Protein AF-A0A397SBA1-F1 (afdb_monomer_lite)

Sequence (129 aa):
MKQFLLFSLKRIRASRLVVKTDQAVEKIAIKSLLEYNFSTTSKTSLAASRIVLLDIVKAYFLYNIMLLCGIPKVTLEGTLEDWTNLQEKVIRLRQLDLEMDFWLDRLEPVIWKLIETYKGEVDGNFGQK

pLDDT: mean 71.0, std 14.29, range [35.06, 89.94]

Foldseek 3Di:
DVVVVVVVVVVVVVVVVVVVVVVVVVVVLVCVLQFDDFPPDDPVNRVVSVVVVVVCVVDPDDDDDDDPDFDQDDDDDGALVSLVVNLVSLVVVVVVVPPCCVVSVVVNVVSVQVSCVRVVNDDPPPRDD

Structure (mmCIF, N/CA/C/O backbone):
data_AF-A0A397SBA1-F1
#
_entry.id   AF-A0A397SBA1-F1
#
loop_
_atom_site.group_PDB
_atom_site.id
_atom_site.type_symbol
_atom_site.label_atom_id
_atom_site.label_alt_id
_atom_site.label_comp_id
_atom_site.label_asym_id
_atom_site.label_entity_id
_atom_site.label_seq_id
_atom_site.pdbx_PDB_ins_code
_atom_site.Cartn_x
_atom_site.Cartn_y
_atom_site.Cartn_z
_atom_site.occupancy
_a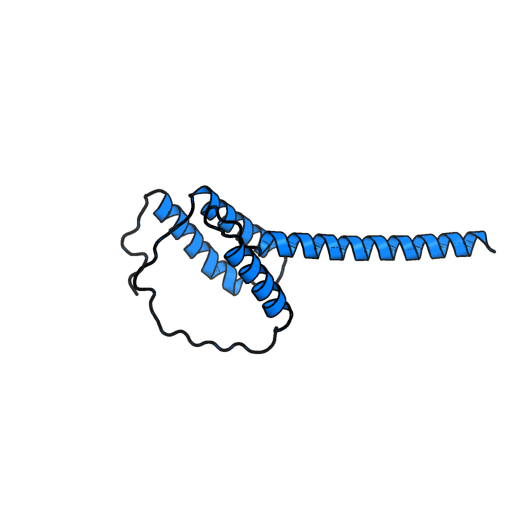tom_site.B_iso_or_equiv
_atom_site.auth_seq_id
_atom_site.auth_comp_id
_atom_site.auth_asym_id
_atom_site.auth_atom_id
_atom_site.pdbx_PDB_model_num
ATOM 1 N N . MET A 1 1 ? 52.253 15.512 -17.325 1.00 56.47 1 MET A N 1
ATOM 2 C CA . MET A 1 1 ? 51.796 14.131 -17.023 1.00 56.47 1 MET A CA 1
ATOM 3 C C . MET A 1 1 ? 50.969 14.004 -15.730 1.00 56.47 1 MET A C 1
ATOM 5 O O . MET A 1 1 ? 49.949 13.332 -15.760 1.00 56.47 1 MET A O 1
ATOM 9 N N . LYS A 1 2 ? 51.320 14.671 -14.612 1.00 50.97 2 LYS A N 1
ATOM 10 C CA . LYS A 1 2 ? 50.579 14.553 -13.329 1.00 50.97 2 LYS A CA 1
ATOM 11 C C . LYS A 1 2 ? 49.148 15.139 -13.331 1.00 50.97 2 LYS A C 1
ATOM 13 O O . LYS A 1 2 ? 48.259 14.556 -12.719 1.00 50.97 2 LYS A O 1
ATOM 18 N N . GLN A 1 3 ? 48.892 16.228 -14.065 1.00 52.03 3 GLN A N 1
ATOM 19 C CA . GLN A 1 3 ? 47.569 16.883 -14.113 1.00 52.03 3 GLN A CA 1
ATOM 20 C C . GLN A 1 3 ? 46.479 16.020 -14.781 1.00 52.03 3 GLN A C 1
ATOM 22 O O . GLN A 1 3 ? 45.316 16.062 -14.386 1.00 52.03 3 GLN A O 1
ATOM 27 N N . PHE A 1 4 ? 46.864 15.202 -15.765 1.00 51.44 4 PHE A N 1
ATOM 28 C CA . PHE A 1 4 ? 45.946 14.362 -16.543 1.00 51.44 4 PHE A CA 1
ATOM 29 C C . PHE A 1 4 ? 45.459 13.145 -15.735 1.00 51.44 4 PHE A C 1
ATOM 31 O O . PHE A 1 4 ? 44.276 12.811 -15.751 1.00 51.44 4 PHE A O 1
ATOM 38 N N . LEU A 1 5 ? 46.350 12.542 -14.937 1.00 54.59 5 LEU A N 1
ATOM 39 C CA . LEU A 1 5 ? 46.010 11.463 -14.001 1.00 54.59 5 LEU A CA 1
ATOM 40 C C . LEU A 1 5 ? 45.092 11.947 -12.869 1.00 54.59 5 LEU A C 1
ATOM 42 O O . LEU A 1 5 ? 44.151 11.247 -12.508 1.00 54.59 5 LEU A O 1
ATOM 46 N N . LEU A 1 6 ? 45.307 13.163 -12.353 1.00 52.88 6 LEU A N 1
ATOM 47 C CA . LEU A 1 6 ? 44.441 13.791 -11.347 1.00 52.88 6 LEU A CA 1
ATOM 48 C C . LEU A 1 6 ? 43.029 14.080 -11.877 1.00 52.88 6 LEU A C 1
ATOM 50 O O . LEU A 1 6 ? 42.057 13.870 -11.152 1.00 52.88 6 LEU A O 1
ATOM 54 N N . PHE A 1 7 ? 42.901 14.513 -13.136 1.00 48.16 7 PHE A N 1
ATOM 55 C CA . PHE A 1 7 ? 41.600 14.700 -13.787 1.00 48.16 7 PHE A CA 1
ATOM 56 C C . PHE A 1 7 ? 40.875 13.369 -14.014 1.00 48.16 7 PHE A C 1
ATOM 58 O O . PHE A 1 7 ? 39.691 13.259 -13.699 1.00 48.16 7 PHE A O 1
ATOM 65 N N . SER A 1 8 ? 41.588 12.342 -14.484 1.00 51.75 8 SER A N 1
ATOM 66 C CA . SER A 1 8 ? 41.023 11.004 -14.697 1.00 51.75 8 SER A CA 1
ATOM 67 C C . SER A 1 8 ? 40.572 10.352 -13.380 1.00 51.75 8 SER A C 1
ATOM 69 O O . SER A 1 8 ? 39.437 9.894 -13.265 1.00 51.75 8 SER A O 1
ATOM 71 N N . LEU A 1 9 ? 41.392 10.427 -12.323 1.00 53.44 9 LEU A N 1
ATOM 72 C CA . LEU A 1 9 ? 41.038 9.943 -10.982 1.00 53.44 9 LEU A CA 1
ATOM 73 C C . LEU A 1 9 ? 39.880 10.732 -10.352 1.00 53.44 9 LEU A C 1
ATOM 75 O O . LEU A 1 9 ? 39.011 10.120 -9.731 1.00 53.44 9 LEU A O 1
ATOM 79 N N . LYS A 1 10 ? 39.815 12.065 -10.522 1.00 53.06 10 LYS A N 1
ATOM 80 C CA . LYS A 1 10 ? 38.656 12.866 -10.081 1.00 53.06 10 LYS A CA 1
ATOM 81 C C . LYS A 1 10 ? 37.375 12.458 -10.812 1.00 53.06 10 LYS A C 1
ATOM 83 O O . LYS A 1 10 ? 36.339 12.349 -10.164 1.00 53.06 10 LYS A O 1
ATOM 88 N N . ARG A 1 11 ? 37.442 12.176 -12.119 1.00 50.69 11 ARG A N 1
ATOM 89 C CA . ARG A 1 11 ? 36.288 11.756 -12.933 1.00 50.69 11 ARG A CA 1
ATOM 90 C C . ARG A 1 11 ? 35.785 10.361 -12.546 1.00 50.69 11 ARG A C 1
ATOM 92 O O . ARG 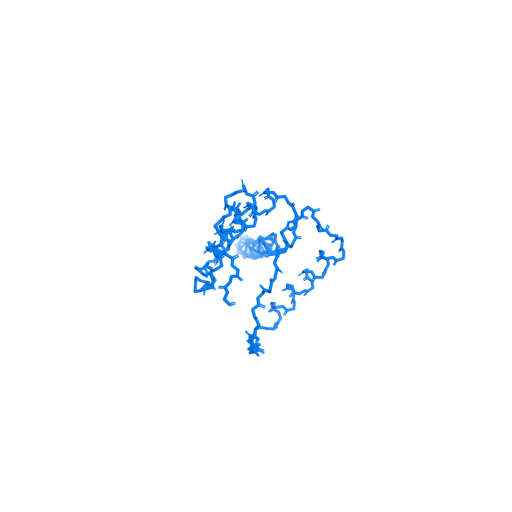A 1 11 ? 34.585 10.193 -12.373 1.00 50.69 11 ARG A O 1
ATOM 99 N N . ILE A 1 12 ? 36.692 9.409 -12.306 1.00 56.06 12 ILE A N 1
ATOM 100 C CA . ILE A 1 12 ? 36.369 8.051 -11.818 1.00 56.06 12 ILE A CA 1
ATOM 101 C C . ILE A 1 12 ? 35.785 8.088 -10.396 1.00 56.06 12 ILE A C 1
ATOM 103 O O . ILE A 1 12 ? 34.886 7.320 -10.053 1.00 56.06 12 ILE A O 1
ATOM 107 N N . ARG A 1 13 ? 36.289 8.980 -9.534 1.00 56.50 13 ARG A N 1
ATOM 108 C CA . ARG A 1 13 ? 35.786 9.134 -8.162 1.00 56.50 13 ARG A CA 1
ATOM 109 C C . ARG A 1 13 ? 34.414 9.808 -8.139 1.00 56.50 13 ARG A C 1
ATOM 111 O O . ARG A 1 13 ? 33.579 9.386 -7.349 1.00 56.50 13 ARG A O 1
ATOM 118 N N . ALA A 1 14 ? 34.175 10.783 -9.020 1.00 58.09 14 ALA A N 1
ATOM 119 C CA . ALA A 1 14 ? 32.876 11.428 -9.199 1.00 58.09 14 ALA A CA 1
ATOM 120 C C . ALA A 1 14 ? 31.826 10.454 -9.752 1.00 58.09 14 ALA A C 1
ATOM 122 O O . ALA A 1 14 ? 30.762 10.343 -9.158 1.00 58.09 14 ALA A O 1
ATOM 123 N N . SER A 1 15 ? 32.133 9.674 -10.795 1.00 64.75 15 SER A N 1
ATOM 124 C CA . SER A 1 15 ? 31.196 8.670 -11.323 1.00 64.75 15 SER A CA 1
ATOM 125 C C . SER A 1 15 ? 30.879 7.576 -10.300 1.00 64.75 15 SER A C 1
ATOM 127 O O . SER A 1 15 ? 29.727 7.185 -10.155 1.00 64.75 15 SER A O 1
ATOM 129 N N . ARG A 1 16 ? 31.865 7.138 -9.506 1.00 71.94 16 ARG A N 1
ATOM 130 C CA . ARG A 1 16 ? 31.628 6.203 -8.393 1.00 71.94 16 ARG A CA 1
ATOM 131 C C . ARG A 1 16 ? 30.789 6.822 -7.270 1.00 71.94 16 ARG A C 1
ATOM 133 O O . ARG A 1 16 ? 30.040 6.097 -6.623 1.00 71.94 16 ARG A O 1
ATOM 140 N N . LEU A 1 17 ? 30.937 8.120 -7.000 1.00 70.69 17 LEU A N 1
ATOM 141 C CA . LEU A 1 17 ? 30.116 8.823 -6.011 1.00 70.69 17 LEU A CA 1
ATOM 142 C C . LEU A 1 17 ? 28.673 8.965 -6.491 1.00 70.69 17 LEU A C 1
ATOM 144 O O . LEU A 1 17 ? 27.778 8.681 -5.707 1.00 70.69 17 LEU A O 1
ATOM 148 N N . VAL A 1 18 ? 28.465 9.346 -7.754 1.00 74.25 18 VAL A N 1
ATOM 149 C CA . VAL A 1 18 ? 27.135 9.448 -8.373 1.00 74.25 18 VAL A CA 1
ATOM 150 C C . VAL A 1 18 ? 26.427 8.099 -8.291 1.00 74.25 18 VAL A C 1
ATOM 152 O O . VAL A 1 18 ? 25.417 8.006 -7.612 1.00 74.25 18 VAL A O 1
ATOM 155 N N . VAL A 1 19 ? 27.054 7.019 -8.770 1.00 76.69 19 VAL A N 1
ATOM 156 C CA . VAL A 1 19 ? 26.473 5.664 -8.695 1.00 76.69 19 VAL A CA 1
ATOM 157 C C . VAL A 1 19 ? 26.157 5.232 -7.257 1.00 76.69 19 VAL A C 1
ATOM 159 O O . VAL A 1 19 ? 25.089 4.691 -6.994 1.00 76.69 19 VAL A O 1
ATOM 162 N N . LYS A 1 20 ? 27.057 5.474 -6.293 1.00 73.75 20 LYS A N 1
ATOM 163 C CA . LYS A 1 20 ? 26.791 5.141 -4.880 1.00 73.75 20 LYS A CA 1
ATOM 164 C C . LYS A 1 20 ? 25.660 5.969 -4.279 1.00 73.75 20 LYS A C 1
ATOM 166 O O . LYS A 1 20 ? 24.982 5.490 -3.375 1.00 73.75 20 LYS A O 1
ATOM 171 N N . THR A 1 21 ? 25.509 7.209 -4.730 1.00 74.25 21 THR A N 1
ATOM 172 C CA . THR A 1 21 ? 24.454 8.108 -4.268 1.00 74.25 21 THR A CA 1
ATOM 173 C C . THR A 1 21 ? 23.126 7.668 -4.859 1.00 74.25 21 THR A C 1
ATOM 175 O O . THR A 1 21 ? 22.185 7.510 -4.097 1.00 74.25 21 THR A O 1
ATOM 178 N N . ASP A 1 22 ? 23.078 7.347 -6.150 1.00 77.38 22 ASP A N 1
ATOM 179 C CA . ASP A 1 22 ? 21.884 6.838 -6.829 1.00 77.38 22 ASP A CA 1
ATOM 180 C C . ASP A 1 22 ? 21.399 5.536 -6.177 1.00 77.38 22 ASP A C 1
ATOM 182 O O . ASP A 1 22 ? 20.248 5.448 -5.762 1.00 77.38 22 ASP A O 1
ATOM 186 N N . GLN A 1 23 ? 22.305 4.582 -5.930 1.00 72.25 23 GLN A N 1
ATOM 187 C CA . GLN A 1 23 ? 21.988 3.341 -5.207 1.00 72.25 23 GLN A CA 1
ATOM 188 C C . GLN A 1 23 ? 21.503 3.592 -3.770 1.00 72.25 23 GLN A C 1
ATOM 190 O O . GLN A 1 23 ? 20.631 2.885 -3.262 1.00 72.25 23 GLN A O 1
ATOM 195 N N . ALA A 1 24 ? 22.078 4.575 -3.070 1.00 67.69 24 ALA A N 1
ATOM 196 C CA . ALA A 1 24 ? 21.643 4.928 -1.722 1.00 67.69 24 ALA A CA 1
ATOM 197 C C . ALA A 1 24 ? 20.267 5.611 -1.731 1.00 67.69 24 ALA A C 1
ATOM 199 O O . ALA A 1 24 ? 19.439 5.305 -0.875 1.00 67.69 24 ALA A O 1
ATOM 200 N N . VAL A 1 25 ? 20.014 6.494 -2.698 1.00 72.56 25 VAL A N 1
ATOM 201 C CA . VAL A 1 25 ? 18.736 7.186 -2.903 1.00 72.56 25 VAL A CA 1
ATOM 202 C C . VAL A 1 25 ? 17.643 6.183 -3.255 1.00 72.56 25 VAL A C 1
ATOM 204 O O . VAL A 1 25 ? 16.588 6.204 -2.627 1.00 72.56 25 VAL A O 1
ATOM 207 N N . GLU A 1 26 ? 17.915 5.247 -4.161 1.00 74.38 26 GLU A N 1
ATOM 208 C CA . GLU A 1 26 ? 17.004 4.162 -4.528 1.00 74.38 26 GLU A CA 1
ATOM 209 C C . GLU A 1 26 ? 16.671 3.280 -3.317 1.00 74.38 26 GLU A C 1
ATOM 211 O O . GLU A 1 26 ? 15.504 3.045 -3.006 1.00 74.38 26 GLU A O 1
ATOM 216 N N . LYS A 1 27 ? 17.681 2.880 -2.533 1.00 70.06 27 LYS A N 1
ATOM 217 C CA . LYS A 1 27 ? 17.470 2.102 -1.303 1.00 70.06 27 LYS A CA 1
ATOM 218 C C . LYS A 1 27 ? 16.633 2.855 -0.264 1.00 70.06 27 LYS A C 1
ATOM 220 O O . LYS A 1 27 ? 15.824 2.243 0.434 1.00 70.06 27 LYS A O 1
ATOM 225 N N . ILE A 1 28 ? 16.830 4.167 -0.134 1.00 70.38 28 ILE A N 1
ATOM 226 C CA . ILE A 1 28 ? 16.036 5.021 0.759 1.00 70.38 28 ILE A CA 1
ATOM 227 C C . ILE A 1 28 ? 14.592 5.129 0.254 1.00 70.38 28 ILE A C 1
ATOM 229 O O . ILE A 1 28 ? 13.673 5.033 1.068 1.00 70.38 28 ILE A O 1
ATOM 233 N N . ALA A 1 29 ? 14.395 5.273 -1.058 1.00 74.19 29 ALA A N 1
ATOM 234 C CA . ALA A 1 29 ? 13.080 5.343 -1.687 1.00 74.19 29 ALA A CA 1
ATOM 235 C C . ALA A 1 29 ? 12.300 4.029 -1.523 1.00 74.19 29 ALA A C 1
ATOM 237 O O . ALA A 1 29 ? 11.161 4.041 -1.069 1.00 74.19 29 ALA A O 1
ATOM 238 N N . ILE A 1 30 ? 12.929 2.882 -1.782 1.00 75.19 30 ILE A N 1
ATOM 239 C CA . ILE A 1 30 ? 12.299 1.566 -1.602 1.00 75.19 30 ILE A CA 1
ATOM 240 C C . ILE A 1 30 ? 11.948 1.329 -0.128 1.00 75.19 30 ILE A C 1
ATOM 242 O O . ILE A 1 30 ? 10.849 0.875 0.189 1.00 75.19 30 ILE A O 1
ATOM 246 N N . LYS A 1 31 ? 12.847 1.687 0.801 1.00 79.81 31 LYS A N 1
ATOM 247 C CA . LYS A 1 31 ? 12.578 1.575 2.241 1.00 79.81 31 LYS A CA 1
ATOM 248 C C . LYS A 1 31 ? 11.362 2.404 2.653 1.00 79.81 31 LYS A C 1
ATOM 250 O O . LYS A 1 31 ? 10.518 1.894 3.378 1.00 79.81 31 LYS A O 1
ATOM 255 N N . SER A 1 32 ? 11.274 3.671 2.247 1.00 79.19 32 SER A N 1
ATOM 256 C CA . SER A 1 32 ? 10.161 4.540 2.655 1.00 79.19 32 SER A CA 1
ATOM 257 C C . SER A 1 32 ? 8.823 4.121 2.038 1.00 79.19 32 SER A C 1
ATOM 259 O O . SER A 1 32 ? 7.783 4.275 2.683 1.00 79.19 32 SER A O 1
ATOM 261 N N . LEU A 1 33 ? 8.845 3.546 0.833 1.00 80.00 33 LEU A N 1
ATOM 262 C CA . LEU A 1 33 ? 7.661 2.985 0.184 1.00 80.00 33 LEU A CA 1
ATOM 263 C C . LEU A 1 33 ? 7.137 1.744 0.915 1.00 80.00 33 LEU A C 1
ATOM 265 O O . LEU A 1 33 ? 5.939 1.654 1.176 1.00 80.00 33 LEU A O 1
ATOM 269 N N . LEU A 1 34 ? 8.027 0.820 1.282 1.00 77.50 34 LEU A N 1
ATOM 270 C CA . LEU A 1 34 ? 7.648 -0.492 1.820 1.00 77.50 34 LEU A CA 1
ATOM 271 C C . LEU A 1 34 ? 7.504 -0.531 3.350 1.00 77.50 34 LEU A C 1
ATOM 273 O O . LEU A 1 34 ? 6.911 -1.459 3.893 1.00 77.50 34 LEU A O 1
ATOM 277 N N . GLU A 1 35 ? 8.038 0.457 4.066 1.00 80.44 35 GLU A N 1
ATOM 278 C CA . GLU A 1 35 ? 7.923 0.532 5.523 1.00 80.44 35 GLU A CA 1
ATOM 279 C C . GLU A 1 35 ? 6.494 0.878 5.968 1.00 80.44 35 GLU A C 1
ATOM 281 O O . GLU A 1 35 ? 5.845 1.771 5.416 1.00 80.44 35 GLU A O 1
ATOM 286 N N . TYR A 1 36 ? 6.013 0.186 7.001 1.00 74.50 36 TYR A N 1
ATOM 287 C CA . TYR A 1 36 ? 4.692 0.407 7.585 1.00 74.50 36 TYR A CA 1
ATOM 288 C C . TYR A 1 36 ? 4.675 1.695 8.423 1.00 74.50 36 TYR A C 1
ATOM 290 O O . TYR A 1 36 ? 5.526 1.873 9.291 1.00 74.50 36 TYR A O 1
ATOM 298 N N . ASN A 1 37 ? 3.734 2.607 8.165 1.00 77.19 37 ASN A N 1
ATOM 299 C CA . ASN A 1 37 ? 3.691 3.933 8.800 1.00 77.19 37 ASN A CA 1
ATOM 300 C C . ASN A 1 37 ? 2.266 4.455 9.067 1.00 77.19 37 ASN A C 1
ATOM 302 O O . ASN A 1 37 ? 2.037 5.659 9.022 1.00 77.19 37 ASN A O 1
ATOM 306 N N . PHE A 1 38 ? 1.326 3.556 9.345 1.00 76.62 38 PHE A N 1
ATOM 307 C CA . PHE A 1 38 ? -0.050 3.903 9.711 1.00 76.62 38 PHE A CA 1
ATOM 308 C C . PHE A 1 38 ? -0.110 4.593 11.079 1.00 76.62 38 PHE A C 1
ATOM 310 O O . PHE A 1 38 ? 0.741 4.337 11.936 1.00 76.62 38 PHE A O 1
ATOM 317 N N . SER A 1 39 ? -1.157 5.375 11.335 1.00 75.00 39 SER A N 1
ATOM 318 C CA . SER A 1 39 ? -1.433 5.988 12.647 1.00 75.00 39 SER A CA 1
ATOM 319 C C . SER A 1 39 ? -1.466 4.996 13.824 1.00 75.00 39 SER A C 1
ATOM 321 O O . SER A 1 39 ? -1.123 5.359 14.948 1.00 75.00 39 SER A O 1
ATOM 323 N N . THR A 1 40 ? -1.799 3.726 13.578 1.00 80.25 40 THR A N 1
ATOM 324 C CA . THR A 1 40 ? -1.799 2.644 14.582 1.00 80.25 40 THR A CA 1
ATOM 325 C C . THR A 1 40 ? -0.441 1.946 14.746 1.00 80.25 40 THR A C 1
ATOM 327 O O . THR A 1 40 ? -0.302 1.024 15.552 1.00 80.25 40 THR A O 1
ATOM 330 N N . THR A 1 41 ? 0.591 2.370 14.009 1.00 82.38 41 THR A N 1
ATOM 331 C CA . THR A 1 41 ? 1.924 1.749 14.033 1.00 82.38 41 THR A CA 1
ATOM 332 C C . THR A 1 41 ? 2.614 1.958 15.377 1.00 82.38 41 THR A C 1
ATOM 334 O O . THR A 1 41 ? 3.009 3.064 15.743 1.00 82.38 41 THR A O 1
ATOM 337 N N . SER A 1 42 ? 2.870 0.865 16.089 1.00 82.06 42 SER A N 1
ATOM 338 C CA . SER A 1 42 ? 3.736 0.853 17.267 1.00 82.06 42 SER A CA 1
ATOM 339 C C . SER A 1 42 ? 5.209 0.659 16.885 1.00 82.06 42 SER A C 1
ATOM 341 O O . SER A 1 42 ? 5.537 0.107 15.831 1.00 82.06 42 SER A O 1
ATOM 343 N N . LYS A 1 43 ? 6.135 1.028 17.781 1.00 82.06 43 LYS A N 1
ATOM 344 C CA . LYS A 1 43 ? 7.587 0.838 17.568 1.00 82.06 43 LYS A CA 1
ATOM 345 C C . LYS A 1 43 ? 7.968 -0.621 17.277 1.00 82.06 43 LYS A C 1
ATOM 347 O O . LYS A 1 43 ? 8.909 -0.865 16.526 1.00 82.06 43 LYS A O 1
ATOM 352 N N . THR A 1 44 ? 7.246 -1.580 17.857 1.00 77.50 44 THR A N 1
ATOM 353 C CA . THR A 1 44 ? 7.474 -3.015 17.642 1.00 77.50 44 THR A CA 1
ATOM 354 C C . THR A 1 44 ? 6.994 -3.456 16.262 1.00 77.50 44 THR A C 1
ATOM 356 O O . THR A 1 44 ? 7.754 -4.107 15.550 1.00 77.50 44 THR A O 1
ATOM 359 N N . SER A 1 45 ? 5.796 -3.038 15.838 1.00 77.81 45 SER A N 1
ATOM 360 C CA . SER A 1 45 ? 5.287 -3.316 14.484 1.00 77.81 45 SER A CA 1
ATOM 361 C C . SER A 1 45 ? 6.164 -2.690 13.389 1.00 77.81 45 SER A C 1
ATOM 363 O O . SER A 1 45 ? 6.448 -3.322 12.371 1.00 77.81 45 SER A O 1
ATOM 365 N N . LEU A 1 46 ? 6.718 -1.501 13.648 1.00 81.62 46 LEU A N 1
ATOM 366 C CA . LEU A 1 46 ? 7.687 -0.854 12.768 1.00 81.62 46 LEU A CA 1
ATOM 367 C C . LEU A 1 46 ? 8.988 -1.661 12.646 1.00 81.62 46 LEU A C 1
ATOM 369 O O . LEU A 1 46 ? 9.488 -1.876 11.545 1.00 81.62 46 LEU A O 1
ATOM 373 N N . ALA A 1 47 ? 9.542 -2.123 13.769 1.00 78.06 47 ALA A N 1
ATOM 374 C CA . ALA A 1 47 ? 10.755 -2.937 13.767 1.00 78.06 47 ALA A CA 1
ATOM 375 C C . ALA A 1 47 ? 10.538 -4.282 13.055 1.00 78.06 47 ALA A C 1
ATOM 377 O O . ALA A 1 47 ? 11.370 -4.676 12.239 1.00 78.06 47 ALA A O 1
ATOM 378 N N . ALA A 1 48 ? 9.406 -4.944 13.307 1.00 74.44 48 ALA A N 1
ATOM 379 C CA . ALA A 1 48 ? 9.041 -6.194 12.649 1.00 74.44 48 ALA A CA 1
ATOM 380 C C . ALA A 1 48 ? 8.923 -6.025 11.125 1.00 74.44 48 ALA A C 1
ATOM 382 O O . ALA A 1 48 ? 9.533 -6.797 10.389 1.00 74.44 48 ALA A O 1
ATOM 383 N N . SER A 1 49 ? 8.237 -4.978 10.644 1.00 77.81 49 SER A N 1
ATOM 384 C CA . SER A 1 49 ? 8.119 -4.713 9.198 1.00 77.81 49 SER A CA 1
ATOM 385 C C . SER A 1 49 ? 9.479 -4.507 8.524 1.00 77.81 49 SER A C 1
ATOM 387 O O . SER A 1 49 ? 9.731 -5.058 7.456 1.00 77.81 49 SER A O 1
ATOM 389 N N . ARG A 1 50 ? 10.406 -3.789 9.174 1.00 78.06 50 ARG A N 1
ATOM 390 C CA . ARG A 1 50 ? 11.775 -3.594 8.671 1.00 78.06 50 ARG A CA 1
ATOM 391 C C . ARG A 1 50 ? 12.573 -4.896 8.620 1.00 78.06 50 ARG A C 1
ATOM 393 O O . ARG A 1 50 ? 13.331 -5.090 7.676 1.00 78.06 50 ARG A O 1
ATOM 400 N N . ILE A 1 51 ? 12.426 -5.770 9.618 1.00 75.69 51 ILE A N 1
ATOM 401 C CA . ILE A 1 51 ? 13.090 -7.083 9.638 1.00 75.69 51 ILE A CA 1
ATOM 402 C C . ILE A 1 51 ? 12.564 -7.953 8.496 1.00 75.69 51 ILE A C 1
ATOM 404 O O . ILE A 1 51 ? 13.364 -8.482 7.735 1.00 75.69 51 ILE A O 1
ATOM 408 N N . VAL A 1 52 ? 11.241 -8.033 8.332 1.00 74.69 52 VAL A N 1
ATOM 409 C CA . VAL A 1 52 ? 10.604 -8.780 7.237 1.00 74.69 52 VAL A CA 1
ATOM 410 C C . VAL A 1 52 ? 11.032 -8.231 5.877 1.00 74.69 52 VAL A C 1
ATOM 412 O O . VAL A 1 52 ? 11.382 -9.003 4.994 1.00 74.69 52 VAL A O 1
ATOM 415 N N . LEU A 1 53 ? 11.102 -6.908 5.711 1.00 72.88 53 LEU A N 1
ATOM 416 C CA . LEU A 1 53 ? 11.586 -6.295 4.473 1.00 72.88 53 LEU A CA 1
ATOM 417 C C . LEU A 1 53 ? 13.037 -6.696 4.156 1.00 72.88 53 LEU A C 1
ATOM 419 O O . LEU A 1 53 ? 13.367 -6.991 3.010 1.00 72.88 53 LEU A O 1
ATOM 423 N N . LEU A 1 54 ? 13.909 -6.732 5.168 1.00 69.38 54 LEU A N 1
ATOM 424 C CA . LEU A 1 54 ? 15.295 -7.183 5.011 1.00 69.38 54 LEU A CA 1
ATOM 425 C C . LEU A 1 54 ? 15.397 -8.690 4.721 1.00 69.38 54 LEU A C 1
ATOM 427 O O . LEU A 1 54 ? 16.342 -9.108 4.052 1.00 69.38 54 LEU A O 1
ATOM 431 N N . ASP A 1 55 ? 14.449 -9.483 5.219 1.00 64.56 55 ASP A N 1
ATOM 432 C CA . ASP A 1 55 ? 14.375 -10.931 5.015 1.00 64.56 55 ASP A CA 1
ATOM 433 C C . ASP A 1 55 ? 13.853 -11.294 3.615 1.00 64.56 55 ASP A C 1
ATOM 435 O O . ASP A 1 55 ? 14.476 -12.086 2.913 1.00 64.56 55 ASP A O 1
ATOM 439 N N . ILE A 1 56 ? 12.802 -10.618 3.135 1.00 65.75 56 ILE A N 1
ATOM 440 C CA . ILE A 1 56 ? 12.253 -10.788 1.777 1.00 65.75 56 ILE A CA 1
ATOM 441 C C . ILE A 1 56 ? 13.318 -10.490 0.715 1.00 65.75 56 ILE A C 1
ATOM 443 O O . ILE A 1 56 ? 13.487 -11.255 -0.230 1.00 65.75 56 ILE A O 1
ATOM 447 N N . VAL A 1 57 ? 14.101 -9.420 0.892 1.00 63.66 57 VAL A N 1
ATOM 448 C CA . VAL A 1 57 ? 15.191 -9.076 -0.039 1.00 63.66 57 VAL A CA 1
ATOM 449 C C . VAL A 1 57 ? 16.342 -10.094 0.020 1.00 63.66 57 VAL A C 1
ATOM 451 O O . VAL A 1 57 ? 17.064 -10.261 -0.962 1.00 63.66 57 VAL A O 1
ATOM 454 N N . LYS A 1 58 ? 16.519 -10.800 1.145 1.00 57.84 58 LYS A N 1
ATOM 455 C CA . LYS A 1 58 ? 17.493 -11.896 1.275 1.00 57.84 58 LYS A CA 1
ATOM 456 C C . LYS A 1 58 ? 17.014 -13.205 0.645 1.00 57.84 58 LYS A C 1
ATOM 458 O O . LYS A 1 58 ? 17.853 -13.988 0.204 1.00 57.84 58 LYS A O 1
ATOM 463 N N . ALA A 1 59 ? 15.708 -13.452 0.625 1.00 52.34 59 ALA A N 1
ATOM 464 C CA . ALA A 1 59 ? 15.113 -14.751 0.335 1.00 52.34 59 ALA A CA 1
ATOM 465 C C . ALA A 1 59 ? 14.217 -14.727 -0.917 1.00 52.34 59 ALA A C 1
ATOM 467 O O . ALA A 1 59 ? 13.068 -15.151 -0.884 1.00 52.34 59 ALA A O 1
ATOM 468 N N . TYR A 1 60 ? 14.749 -14.302 -2.064 1.00 47.62 60 TYR A N 1
ATOM 469 C CA . TYR A 1 60 ? 14.094 -14.498 -3.368 1.00 47.62 60 TYR A CA 1
ATOM 470 C C . TYR A 1 60 ? 14.212 -15.943 -3.903 1.00 47.62 60 TYR A C 1
ATOM 472 O O . TYR A 1 60 ? 14.377 -16.144 -5.100 1.00 47.62 60 TYR A O 1
ATOM 480 N N . PHE A 1 61 ? 14.120 -16.976 -3.057 1.00 41.25 61 PHE A N 1
ATOM 481 C CA . PHE A 1 61 ? 13.954 -18.350 -3.544 1.00 41.25 61 PHE A CA 1
ATOM 482 C C . PHE A 1 61 ? 12.950 -19.137 -2.694 1.00 41.25 61 PHE A C 1
ATOM 484 O O . PHE A 1 61 ? 13.234 -19.547 -1.574 1.00 41.25 61 PHE A O 1
ATOM 491 N N . LEU A 1 62 ? 11.800 -19.386 -3.331 1.00 47.47 62 LEU A N 1
ATOM 492 C CA . LEU A 1 62 ? 10.785 -20.398 -3.030 1.00 47.47 62 LEU A CA 1
ATOM 493 C C . LEU A 1 62 ? 9.979 -20.201 -1.741 1.00 47.47 62 LEU A C 1
ATOM 495 O O . LEU A 1 62 ? 10.224 -20.839 -0.721 1.00 47.47 62 LEU A O 1
ATOM 499 N N . TYR A 1 63 ? 8.893 -19.438 -1.861 1.00 46.53 63 TYR A N 1
ATOM 500 C CA . TYR A 1 63 ? 7.751 -19.554 -0.959 1.00 46.53 63 TYR A CA 1
ATOM 501 C C . TYR A 1 63 ? 6.502 -19.944 -1.761 1.00 46.53 63 TYR A C 1
ATOM 503 O O . TYR A 1 63 ? 5.834 -19.109 -2.361 1.00 46.53 63 TYR A O 1
ATOM 511 N N . ASN A 1 64 ? 6.206 -21.246 -1.793 1.00 44.12 64 ASN A N 1
ATOM 512 C CA . ASN A 1 64 ? 4.915 -21.773 -2.236 1.00 44.12 64 ASN A CA 1
ATOM 513 C C . ASN A 1 64 ? 3.986 -21.816 -1.019 1.00 44.12 64 ASN A C 1
ATOM 515 O O . ASN A 1 64 ? 4.101 -22.727 -0.201 1.00 44.12 64 ASN A O 1
ATOM 519 N N . ILE A 1 65 ? 3.072 -20.851 -0.892 1.00 48.97 65 ILE A N 1
ATOM 520 C CA . ILE A 1 65 ? 1.988 -20.926 0.097 1.00 48.97 65 ILE A CA 1
ATOM 521 C C . ILE A 1 65 ? 0.668 -21.117 -0.641 1.00 48.97 65 ILE A C 1
ATOM 523 O O . ILE A 1 65 ? 0.258 -20.279 -1.439 1.00 48.97 65 ILE A O 1
ATOM 527 N N . MET A 1 66 ? -0.005 -22.226 -0.346 1.00 49.72 66 MET A N 1
ATOM 528 C CA . MET A 1 66 ? -1.392 -22.467 -0.720 1.00 49.72 66 MET A CA 1
ATOM 529 C C . MET A 1 66 ? -2.270 -22.032 0.458 1.00 49.72 66 MET A C 1
ATOM 531 O O . MET A 1 66 ? -2.303 -22.713 1.480 1.00 49.72 66 MET A O 1
ATOM 535 N N . LEU A 1 67 ? -2.951 -20.889 0.344 1.00 46.06 67 LEU A N 1
ATOM 536 C CA . LEU A 1 67 ? -3.928 -20.441 1.342 1.00 46.06 67 LEU A CA 1
ATOM 537 C C . LEU A 1 67 ? -5.344 -20.657 0.799 1.00 46.06 67 LEU A C 1
ATOM 539 O O . LEU A 1 67 ? -5.856 -19.861 0.018 1.00 46.06 67 LEU A O 1
ATOM 543 N N . LEU A 1 68 ? -5.963 -21.761 1.218 1.00 45.44 68 LEU A N 1
ATOM 544 C CA . LEU A 1 68 ? -7.406 -21.991 1.144 1.00 45.44 68 LEU A CA 1
ATOM 545 C C . LEU A 1 68 ? -8.029 -21.524 2.467 1.00 45.44 68 LEU A C 1
ATOM 547 O O . LEU A 1 68 ? -8.297 -22.335 3.350 1.00 45.44 68 LEU A O 1
ATOM 551 N N . CYS A 1 69 ? -8.236 -20.221 2.638 1.00 57.75 69 CYS A N 1
ATOM 552 C CA . CYS A 1 69 ? -9.150 -19.725 3.665 1.00 57.75 69 CYS A CA 1
ATOM 553 C C . CYS A 1 69 ? -9.761 -18.381 3.254 1.00 57.75 69 CYS A C 1
ATOM 555 O O . 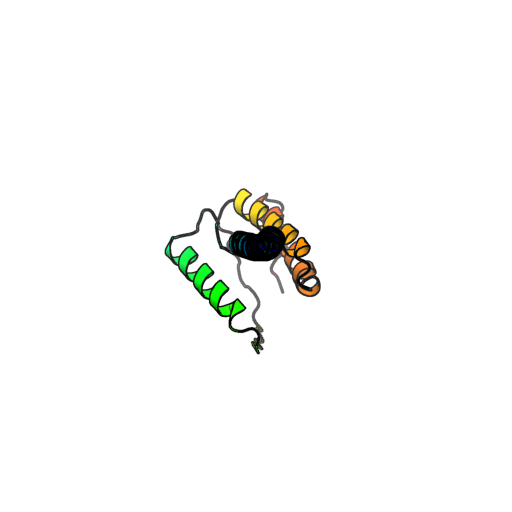CYS A 1 69 ? -9.057 -17.451 2.864 1.00 57.75 69 CYS A O 1
ATOM 557 N N . GLY A 1 70 ? -11.093 -18.304 3.322 1.00 53.88 70 GLY A N 1
ATOM 558 C CA . GLY A 1 70 ? -11.827 -17.047 3.213 1.00 53.88 70 GLY A CA 1
ATOM 559 C C . GLY A 1 70 ? -11.534 -16.163 4.422 1.00 53.88 70 GLY A C 1
ATOM 560 O O . GLY A 1 70 ? -11.210 -16.664 5.499 1.00 53.88 70 GLY A O 1
ATOM 561 N N . ILE A 1 71 ? -11.627 -14.847 4.245 1.00 59.62 71 ILE A N 1
ATOM 562 C CA . ILE A 1 71 ? -11.428 -13.870 5.317 1.00 59.62 71 ILE A CA 1
ATOM 563 C C . ILE A 1 71 ? -12.808 -13.593 5.933 1.00 59.62 71 ILE A C 1
ATOM 565 O O . ILE A 1 71 ? -13.575 -12.828 5.354 1.00 59.62 71 ILE A O 1
ATOM 569 N N . PRO A 1 72 ? -13.170 -14.207 7.077 1.00 53.75 72 PRO A N 1
ATOM 570 C CA . PRO A 1 72 ? -14.551 -14.188 7.565 1.00 53.75 72 PRO A CA 1
ATOM 571 C C . PRO A 1 72 ? -15.004 -12.802 8.044 1.00 53.75 72 PRO A C 1
ATOM 573 O O . PRO A 1 72 ? -16.200 -12.528 8.091 1.00 53.75 72 PRO A O 1
ATOM 576 N N . LYS A 1 73 ? -14.063 -11.933 8.436 1.00 62.38 73 LYS A N 1
ATOM 577 C CA . LYS A 1 73 ? -14.327 -10.559 8.872 1.00 62.38 73 LYS A CA 1
ATOM 578 C C . LYS A 1 73 ? -13.045 -9.732 8.807 1.00 62.38 73 LYS A C 1
ATOM 580 O O . LYS A 1 73 ? -12.019 -10.160 9.331 1.00 62.38 73 LYS A O 1
ATOM 585 N N . VAL A 1 74 ? -13.120 -8.543 8.214 1.00 69.38 74 VAL A N 1
ATOM 586 C CA . VAL A 1 74 ? -12.033 -7.554 8.203 1.00 69.38 74 VAL A CA 1
ATOM 587 C C . VAL A 1 74 ? -12.467 -6.354 9.035 1.00 69.38 74 VAL A C 1
ATOM 589 O O . VAL A 1 74 ? -13.523 -5.779 8.783 1.00 69.38 74 VAL A O 1
ATOM 592 N N . THR A 1 75 ? -11.661 -5.983 10.027 1.00 74.75 75 THR A N 1
ATOM 593 C CA . THR A 1 75 ? -11.798 -4.710 10.745 1.00 74.75 75 THR A CA 1
ATOM 594 C C . THR A 1 75 ? -10.782 -3.740 10.156 1.00 74.75 75 THR A C 1
ATOM 596 O O . THR A 1 75 ? -9.591 -4.044 10.142 1.00 74.75 75 THR A O 1
ATOM 599 N N . LEU A 1 76 ? -11.242 -2.595 9.650 1.00 77.00 76 LEU A N 1
ATOM 600 C CA . LEU A 1 76 ? -10.360 -1.553 9.126 1.00 77.00 76 LEU A CA 1
ATOM 601 C C . LEU A 1 76 ? -9.965 -0.612 10.257 1.00 77.00 76 LEU A C 1
ATOM 603 O O . LEU A 1 76 ? -10.787 0.145 10.765 1.00 77.00 76 LEU A O 1
ATOM 607 N N . GLU A 1 77 ? -8.704 -0.694 10.662 1.00 79.88 77 GLU A N 1
ATOM 608 C CA . GLU A 1 77 ? -8.091 0.212 11.631 1.00 79.88 77 GLU A CA 1
ATOM 609 C C . GLU A 1 77 ? -7.363 1.365 10.915 1.00 79.88 77 GLU A C 1
ATOM 611 O O . GLU A 1 77 ? -7.168 1.336 9.699 1.00 79.88 77 GLU A O 1
ATOM 616 N N . GLY A 1 78 ? -6.942 2.385 11.665 1.00 82.44 78 GLY A N 1
ATOM 617 C CA . GLY A 1 78 ? -6.265 3.565 11.116 1.00 82.44 78 GLY A CA 1
ATOM 618 C C . GLY A 1 78 ? -7.223 4.706 10.782 1.00 82.44 78 GLY A C 1
ATOM 619 O O . GLY A 1 78 ? -8.291 4.817 11.371 1.00 82.44 78 GLY A O 1
ATOM 620 N N . THR A 1 79 ? -6.809 5.588 9.879 1.00 85.44 79 THR A N 1
ATOM 621 C CA . THR A 1 79 ? -7.557 6.762 9.409 1.00 85.44 79 THR A CA 1
ATOM 622 C C . THR A 1 79 ? -7.732 6.709 7.893 1.00 85.44 79 THR A C 1
ATOM 624 O O . THR A 1 79 ? -6.974 6.034 7.201 1.00 85.44 79 THR A O 1
ATOM 627 N N . LEU A 1 80 ? -8.688 7.462 7.338 1.00 85.19 80 LEU A N 1
ATOM 628 C CA . LEU A 1 80 ? -8.861 7.565 5.880 1.00 85.19 80 LEU A CA 1
ATOM 629 C C . LEU A 1 80 ? -7.578 8.040 5.172 1.00 85.19 80 LEU A C 1
ATOM 631 O O . LEU A 1 80 ? -7.276 7.607 4.059 1.00 85.19 80 LEU A O 1
ATOM 635 N N . GLU A 1 81 ? -6.816 8.912 5.832 1.00 86.62 81 GLU A N 1
ATOM 636 C CA . GLU A 1 81 ? -5.524 9.389 5.346 1.00 86.62 81 GLU A CA 1
ATOM 637 C C . GLU A 1 81 ? -4.510 8.243 5.238 1.00 86.62 81 GLU A C 1
ATOM 639 O O . GLU A 1 81 ? -3.824 8.139 4.227 1.00 86.62 81 GLU A O 1
ATOM 644 N N . ASP A 1 82 ? -4.469 7.324 6.209 1.00 85.56 82 ASP A N 1
ATOM 645 C CA . ASP A 1 82 ? -3.592 6.147 6.153 1.00 85.56 82 ASP A CA 1
ATOM 646 C C . ASP A 1 82 ? -3.891 5.266 4.929 1.00 85.56 82 ASP A C 1
ATOM 648 O O . ASP A 1 82 ? -2.977 4.830 4.225 1.00 85.56 82 ASP A O 1
ATOM 652 N N . TRP A 1 83 ? -5.174 5.041 4.633 1.00 88.19 83 TRP A N 1
ATOM 653 C CA . TRP A 1 83 ? -5.603 4.240 3.484 1.00 88.19 83 TRP A CA 1
ATOM 654 C C . TRP A 1 83 ? -5.341 4.944 2.147 1.00 88.19 83 TRP A C 1
ATOM 656 O O . TRP A 1 83 ? -4.939 4.300 1.178 1.00 88.19 83 TRP A O 1
ATOM 666 N N . THR A 1 84 ? -5.482 6.270 2.104 1.00 89.06 84 THR A N 1
ATOM 667 C CA . THR A 1 84 ? -5.131 7.077 0.922 1.00 89.06 84 THR A CA 1
ATOM 668 C C . THR A 1 84 ? -3.614 7.076 0.692 1.00 89.06 84 THR A C 1
ATOM 670 O O . THR A 1 84 ? -3.147 6.859 -0.425 1.00 89.06 84 THR A O 1
ATOM 673 N N . ASN A 1 85 ? -2.824 7.198 1.760 1.00 89.25 85 ASN A N 1
ATOM 674 C CA . ASN A 1 85 ? -1.366 7.086 1.713 1.00 89.25 85 ASN A CA 1
ATOM 675 C C . ASN A 1 85 ? -0.909 5.694 1.246 1.00 89.25 85 ASN A C 1
ATOM 677 O O . ASN A 1 85 ? 0.077 5.576 0.514 1.00 89.25 85 ASN A O 1
ATOM 681 N N . LEU A 1 86 ? -1.619 4.628 1.635 1.00 88.69 86 LEU A N 1
ATOM 682 C CA . LEU A 1 86 ? -1.362 3.279 1.129 1.00 88.69 86 LEU A CA 1
ATOM 683 C C . LEU A 1 86 ? -1.589 3.195 -0.387 1.00 88.69 86 LEU A C 1
ATOM 685 O O . LEU A 1 86 ? -0.763 2.617 -1.094 1.00 88.69 86 LEU A O 1
ATOM 689 N N . GLN A 1 87 ? -2.666 3.797 -0.896 1.00 89.94 87 GLN A N 1
ATOM 690 C CA . GLN A 1 87 ? -2.928 3.854 -2.334 1.00 89.94 87 GLN A CA 1
ATOM 691 C C . GLN A 1 87 ? -1.810 4.590 -3.086 1.00 89.94 87 GLN A C 1
ATOM 693 O O . GLN A 1 87 ? -1.310 4.086 -4.092 1.00 89.94 87 GLN A O 1
ATOM 698 N N . GLU A 1 88 ? -1.351 5.735 -2.576 1.00 89.50 88 GLU A N 1
ATOM 699 C CA . GLU A 1 88 ? -0.222 6.454 -3.176 1.00 89.50 88 GLU A CA 1
ATOM 700 C C . GLU A 1 88 ? 1.055 5.610 -3.222 1.00 89.50 88 GLU A C 1
ATOM 702 O O . GLU A 1 88 ? 1.790 5.639 -4.212 1.00 89.50 88 GLU A O 1
ATOM 707 N N . LYS A 1 89 ? 1.329 4.838 -2.166 1.00 88.62 89 LYS A N 1
ATOM 708 C CA . LYS A 1 89 ? 2.482 3.932 -2.127 1.00 88.62 89 LYS A CA 1
ATOM 709 C C . LYS A 1 89 ? 2.403 2.861 -3.208 1.00 88.62 89 LYS A C 1
ATOM 711 O O . LYS A 1 89 ? 3.417 2.592 -3.842 1.00 88.62 89 LYS A O 1
ATOM 716 N N . VAL A 1 90 ? 1.223 2.293 -3.450 1.00 87.81 90 VAL A N 1
ATOM 717 C CA . VAL A 1 90 ? 1.005 1.305 -4.520 1.00 87.81 90 VAL A CA 1
ATOM 718 C C . VAL A 1 90 ? 1.234 1.918 -5.902 1.00 87.81 90 VAL A C 1
ATOM 720 O O . VAL A 1 90 ? 1.936 1.323 -6.717 1.00 87.81 90 VAL A O 1
ATOM 723 N N . I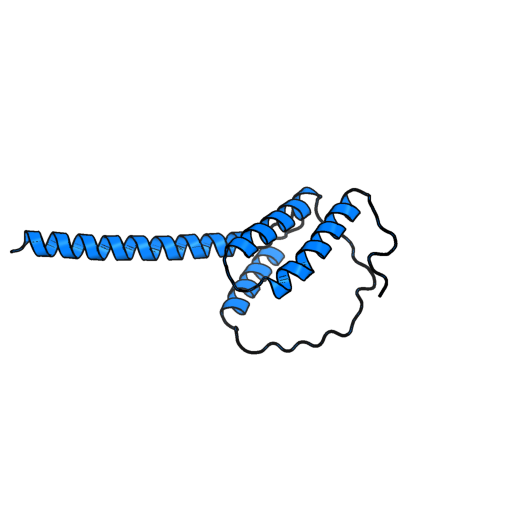LE A 1 91 ? 0.745 3.139 -6.142 1.00 87.06 91 ILE A N 1
ATOM 724 C CA . ILE A 1 91 ? 0.985 3.865 -7.402 1.00 87.06 91 ILE A CA 1
ATOM 725 C C . ILE A 1 91 ? 2.486 4.095 -7.618 1.00 87.06 91 ILE A C 1
ATOM 727 O O . ILE A 1 91 ? 3.009 3.830 -8.700 1.00 87.06 91 ILE A O 1
ATOM 731 N N . ARG A 1 92 ? 3.203 4.552 -6.585 1.00 85.00 92 ARG A N 1
ATOM 732 C CA . ARG A 1 92 ? 4.659 4.758 -6.655 1.00 85.00 92 ARG A CA 1
ATOM 733 C C . ARG A 1 92 ? 5.423 3.449 -6.830 1.00 85.00 92 ARG A C 1
ATOM 735 O O . ARG A 1 92 ? 6.445 3.441 -7.502 1.00 85.00 92 ARG A O 1
ATOM 742 N N . LEU A 1 93 ? 4.933 2.346 -6.264 1.00 83.25 93 LEU A N 1
ATOM 743 C CA . LEU A 1 93 ? 5.540 1.030 -6.447 1.00 83.25 93 LEU A CA 1
ATOM 744 C C . LEU A 1 93 ? 5.444 0.572 -7.908 1.00 83.25 93 LEU A C 1
ATOM 746 O O . LEU A 1 93 ? 6.423 0.052 -8.436 1.00 83.25 93 LEU A O 1
ATOM 750 N N . ARG A 1 94 ? 4.318 0.840 -8.585 1.00 82.25 94 ARG A N 1
ATOM 751 C CA . ARG A 1 94 ? 4.157 0.559 -10.024 1.00 82.25 94 ARG A CA 1
ATOM 752 C C . ARG A 1 94 ? 5.173 1.322 -10.886 1.00 82.25 94 ARG A C 1
ATOM 754 O O . ARG A 1 94 ? 5.612 0.820 -11.909 1.00 82.25 94 ARG A O 1
ATOM 761 N N . GLN A 1 95 ? 5.606 2.508 -10.454 1.00 83.19 95 GLN A N 1
ATOM 762 C CA . GLN A 1 95 ? 6.608 3.315 -11.168 1.00 83.19 95 GLN A CA 1
ATOM 763 C C . GLN A 1 95 ? 8.040 2.764 -11.075 1.00 83.19 95 GLN A C 1
ATOM 765 O O . GLN A 1 95 ? 8.904 3.233 -11.811 1.00 83.19 95 GLN A O 1
ATOM 770 N N . LEU A 1 96 ? 8.311 1.806 -10.181 1.00 78.00 96 LEU A N 1
ATOM 771 C CA . LEU A 1 96 ? 9.647 1.221 -10.018 1.00 78.00 96 LEU A CA 1
ATOM 772 C C . LEU A 1 96 ? 9.977 0.124 -11.046 1.00 78.00 96 LEU A C 1
ATOM 774 O O . LEU A 1 96 ? 11.066 -0.432 -10.971 1.00 78.00 96 LEU A O 1
ATOM 778 N N . ASP A 1 97 ? 9.063 -0.187 -11.975 1.00 69.88 97 ASP A N 1
ATOM 779 C CA . ASP A 1 97 ? 9.254 -1.169 -13.059 1.00 69.88 97 ASP A CA 1
ATOM 780 C C . ASP A 1 97 ? 9.779 -2.534 -12.566 1.00 69.88 97 ASP A C 1
ATOM 782 O O . ASP A 1 97 ? 10.701 -3.132 -13.113 1.00 69.88 97 ASP A O 1
ATOM 786 N N . LEU A 1 98 ? 9.204 -3.022 -11.461 1.00 76.88 98 LEU A N 1
ATOM 787 C CA . LEU A 1 98 ? 9.613 -4.268 -10.798 1.00 76.88 98 LEU A CA 1
ATOM 788 C C . LEU A 1 98 ? 8.914 -5.519 -11.365 1.00 76.88 98 LEU A C 1
ATOM 790 O O . LEU A 1 98 ? 8.886 -6.549 -10.696 1.00 76.88 98 LEU A O 1
ATOM 794 N N . GLU A 1 99 ? 8.286 -5.422 -12.541 1.00 79.25 99 GLU A N 1
ATOM 795 C CA . GLU A 1 99 ? 7.476 -6.496 -13.149 1.00 79.25 99 GLU A CA 1
ATOM 796 C C . GLU A 1 99 ? 6.370 -7.046 -12.211 1.00 79.25 99 GLU A C 1
ATOM 798 O O . GLU A 1 99 ? 6.023 -8.228 -12.217 1.00 79.25 99 GLU A O 1
ATOM 803 N N . MET A 1 100 ? 5.789 -6.177 -11.375 1.00 78.25 100 MET A N 1
ATOM 804 C CA . MET A 1 100 ? 4.778 -6.545 -10.371 1.00 78.25 100 MET A CA 1
ATOM 805 C C . MET A 1 100 ? 3.329 -6.308 -10.819 1.00 78.25 100 MET A C 1
ATOM 807 O O . MET A 1 100 ? 2.409 -6.508 -10.022 1.00 78.25 100 MET A O 1
ATOM 811 N N . ASP A 1 101 ? 3.098 -5.904 -12.070 1.00 83.31 101 ASP A N 1
ATOM 812 C CA . ASP A 1 101 ? 1.771 -5.504 -12.564 1.00 83.31 101 ASP A CA 1
ATOM 813 C C . ASP A 1 101 ? 0.706 -6.581 -12.330 1.00 83.31 101 ASP A C 1
ATOM 815 O O . ASP A 1 101 ? -0.369 -6.285 -11.817 1.00 83.31 101 ASP A O 1
ATOM 819 N N . PHE A 1 102 ? 1.045 -7.859 -12.541 1.00 83.00 102 PHE A N 1
ATOM 820 C CA . PHE A 1 102 ? 0.123 -8.980 -12.310 1.00 83.00 102 PHE A CA 1
ATOM 821 C C . PHE A 1 102 ? -0.450 -9.035 -10.879 1.00 83.00 102 PHE A C 1
ATOM 823 O O . PHE A 1 102 ? -1.542 -9.575 -10.663 1.00 83.00 102 PHE A O 1
ATOM 830 N N . TRP A 1 103 ? 0.309 -8.543 -9.894 1.00 81.81 103 TRP A N 1
ATOM 831 C CA . TRP A 1 103 ? -0.080 -8.491 -8.488 1.00 81.81 103 TRP A CA 1
ATOM 832 C C . TRP A 1 103 ? -0.735 -7.154 -8.147 1.00 81.81 103 TRP A C 1
ATOM 834 O O . TRP A 1 103 ? -1.775 -7.136 -7.485 1.00 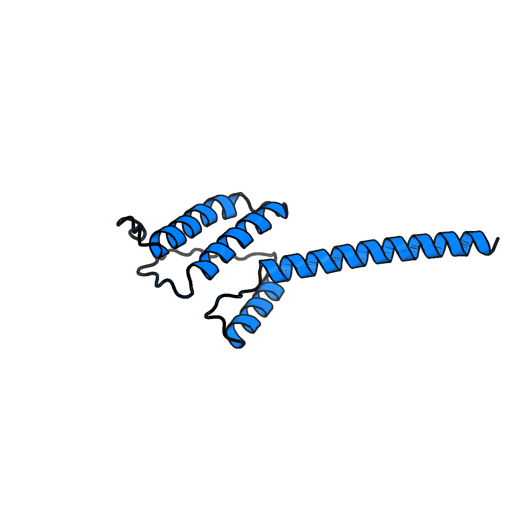81.81 103 TRP A O 1
ATOM 844 N N . LEU A 1 104 ? -0.177 -6.046 -8.643 1.00 86.88 104 LEU A N 1
ATOM 845 C CA . LEU A 1 104 ? -0.701 -4.697 -8.416 1.00 86.88 104 LEU A CA 1
ATOM 846 C C . LEU A 1 104 ? -2.103 -4.520 -9.009 1.00 86.88 104 LEU A C 1
ATOM 848 O O . LEU A 1 104 ? -2.968 -3.963 -8.337 1.00 86.88 104 LEU A O 1
ATOM 852 N N . ASP A 1 105 ? -2.375 -5.099 -10.178 1.00 87.56 105 ASP A N 1
ATOM 853 C CA . ASP A 1 105 ? -3.692 -5.068 -10.829 1.00 87.56 105 ASP A CA 1
ATOM 854 C C . ASP A 1 105 ? -4.786 -5.759 -10.001 1.00 87.56 105 ASP A C 1
ATOM 856 O O . ASP A 1 105 ? -5.970 -5.446 -10.126 1.00 87.56 105 ASP A O 1
ATOM 860 N N . ARG A 1 106 ? -4.407 -6.703 -9.129 1.00 84.25 106 ARG A N 1
ATOM 861 C CA . ARG A 1 106 ? -5.332 -7.378 -8.203 1.00 84.25 106 ARG A CA 1
ATOM 862 C C . ARG A 1 106 ? -5.449 -6.644 -6.873 1.00 84.25 106 ARG A C 1
ATOM 864 O O . ARG A 1 106 ? -6.514 -6.662 -6.262 1.00 84.25 106 ARG A O 1
ATOM 871 N N . LEU A 1 107 ? -4.357 -6.038 -6.413 1.00 86.75 107 LEU A N 1
ATOM 872 C CA . LEU A 1 107 ? -4.289 -5.339 -5.134 1.00 86.75 107 LEU A CA 1
ATOM 873 C C . LEU A 1 107 ? -5.005 -3.983 -5.178 1.00 86.75 107 LEU A C 1
ATOM 875 O O . LEU A 1 107 ? -5.712 -3.628 -4.238 1.00 86.75 107 LEU A O 1
ATOM 879 N N . GLU A 1 108 ? -4.841 -3.231 -6.262 1.00 88.69 108 GLU A N 1
ATOM 880 C CA . GLU A 1 108 ? -5.365 -1.871 -6.398 1.00 88.69 108 GLU A CA 1
ATOM 881 C C . GLU A 1 108 ? -6.903 -1.793 -6.266 1.00 88.69 108 GLU A C 1
ATOM 883 O O . GLU A 1 108 ? -7.373 -0.993 -5.451 1.00 88.69 108 GLU A O 1
ATOM 888 N N . PRO A 1 109 ? -7.710 -2.666 -6.911 1.00 88.12 109 PRO A N 1
ATOM 889 C CA . PRO A 1 109 ? -9.160 -2.691 -6.701 1.00 88.12 109 PRO A CA 1
ATOM 890 C C . PRO A 1 109 ? -9.570 -3.038 -5.266 1.00 88.12 109 PRO A C 1
ATOM 892 O O . PRO A 1 109 ? -10.614 -2.589 -4.796 1.00 88.12 109 PRO A O 1
ATOM 895 N N . VAL A 1 110 ? -8.769 -3.845 -4.559 1.00 87.69 110 VAL A N 1
ATOM 896 C CA . VAL A 1 110 ? -9.034 -4.184 -3.154 1.00 87.69 110 VAL A CA 1
ATOM 897 C C . VAL A 1 110 ? -8.835 -2.949 -2.286 1.00 87.69 110 VAL A C 1
ATOM 899 O O . VAL A 1 110 ? -9.734 -2.603 -1.527 1.00 87.69 110 VAL A O 1
ATOM 902 N N . ILE A 1 111 ? -7.707 -2.248 -2.432 1.00 87.81 111 ILE A N 1
ATOM 903 C CA . ILE A 1 111 ? -7.423 -1.018 -1.677 1.00 87.81 111 ILE A CA 1
ATOM 904 C C . ILE A 1 111 ? -8.482 0.051 -1.957 1.00 87.81 111 ILE A C 1
ATOM 906 O O . ILE A 1 111 ? -8.954 0.690 -1.019 1.00 87.81 111 ILE A O 1
ATOM 910 N N . TRP A 1 112 ? -8.907 0.201 -3.214 1.00 88.00 112 TRP A N 1
ATOM 911 C CA . TRP A 1 112 ? -9.971 1.136 -3.579 1.00 88.00 112 TRP A CA 1
ATOM 912 C C . TRP A 1 112 ? -11.267 0.860 -2.810 1.00 88.00 112 TRP A C 1
ATOM 914 O O . TRP A 1 112 ? -11.809 1.752 -2.160 1.00 88.00 112 TRP A O 1
ATOM 924 N N . LYS A 1 113 ? -11.712 -0.400 -2.787 1.00 83.75 113 LYS A N 1
ATOM 925 C CA . LYS A 1 113 ? -12.918 -0.795 -2.050 1.00 83.75 113 LYS A CA 1
ATOM 926 C C . LYS A 1 113 ? -12.783 -0.635 -0.540 1.00 83.75 113 LYS A C 1
ATOM 928 O O . LYS A 1 113 ? -13.768 -0.325 0.129 1.00 83.75 113 LYS A O 1
ATOM 933 N N . LEU A 1 114 ? -11.581 -0.810 0.015 1.00 85.31 114 LEU A N 1
ATOM 934 C CA . LEU A 1 114 ? -11.324 -0.504 1.425 1.00 85.31 114 LEU A CA 1
ATOM 935 C C . LEU A 1 114 ? -11.505 0.991 1.713 1.00 85.31 114 LEU A C 1
ATOM 937 O O . LEU A 1 114 ? -12.112 1.342 2.722 1.00 85.31 114 LEU A O 1
ATOM 941 N N . ILE A 1 115 ? -11.043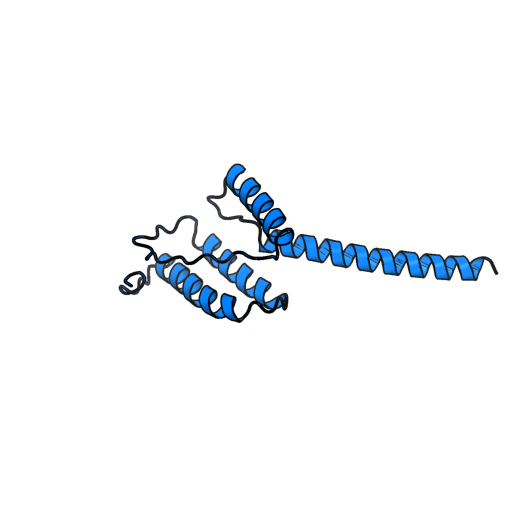 1.864 0.814 1.00 87.44 115 ILE A N 1
ATOM 942 C CA . ILE A 1 115 ? -11.219 3.319 0.922 1.00 87.44 115 ILE A CA 1
ATOM 943 C C . ILE A 1 115 ? -12.700 3.710 0.791 1.00 87.44 115 ILE A C 1
ATOM 945 O O . ILE A 1 115 ? -13.177 4.513 1.592 1.00 87.44 115 ILE A O 1
ATOM 949 N N . GLU A 1 116 ? -13.440 3.147 -0.170 1.00 85.25 116 GLU A N 1
ATOM 950 C CA . GLU A 1 116 ? -14.893 3.368 -0.326 1.00 85.25 116 GLU A CA 1
ATOM 951 C C . GLU A 1 116 ? -15.666 2.940 0.927 1.00 85.25 116 GLU A C 1
ATOM 953 O O . GLU A 1 116 ? -16.437 3.721 1.490 1.00 85.25 116 GLU A O 1
ATOM 958 N N . THR A 1 117 ? -15.359 1.747 1.447 1.00 81.94 117 THR A N 1
ATOM 959 C CA . THR A 1 117 ? -15.929 1.234 2.702 1.00 81.94 117 THR A CA 1
ATOM 960 C C . THR A 1 117 ? -15.671 2.207 3.855 1.00 81.94 117 THR A C 1
ATOM 962 O O . THR A 1 117 ? -16.565 2.480 4.655 1.00 81.94 117 THR A O 1
ATOM 965 N N . TYR A 1 118 ? -14.467 2.785 3.923 1.00 80.19 118 TYR A N 1
ATOM 966 C CA . TYR A 1 118 ? -14.091 3.761 4.947 1.00 80.19 118 TYR A CA 1
ATOM 967 C C . TYR A 1 118 ? -14.859 5.089 4.827 1.00 80.19 118 TYR A C 1
ATOM 969 O O . TYR A 1 118 ? -15.118 5.751 5.832 1.00 80.19 118 TYR A O 1
ATOM 977 N N . LYS A 1 119 ? -15.253 5.480 3.608 1.00 80.56 119 LYS A N 1
ATOM 978 C CA . LYS A 1 119 ? -16.081 6.670 3.339 1.00 80.56 119 LYS A CA 1
ATOM 979 C C . LYS A 1 119 ? -17.573 6.452 3.627 1.00 80.56 119 LYS A C 1
ATOM 981 O O . LYS A 1 119 ? -18.342 7.406 3.551 1.00 80.56 119 LYS A O 1
ATOM 986 N N . GLY A 1 120 ? -17.978 5.235 3.996 1.00 68.94 120 GLY A N 1
ATOM 987 C CA . GLY A 1 120 ? -19.376 4.873 4.247 1.00 68.94 120 GLY A CA 1
ATOM 988 C C . GLY A 1 120 ? -20.133 4.400 3.002 1.00 68.94 120 GLY A C 1
ATOM 989 O O . GLY A 1 120 ? -21.329 4.130 3.092 1.00 68.94 120 GLY A O 1
ATOM 990 N N . GLU A 1 121 ? -19.453 4.248 1.863 1.00 59.09 121 GLU A N 1
ATOM 991 C CA . GLU A 1 121 ? -19.996 3.664 0.633 1.00 59.09 121 GLU A CA 1
ATOM 992 C C . GLU A 1 121 ? -19.761 2.148 0.665 1.00 59.09 121 GLU A C 1
ATOM 994 O O . GLU A 1 121 ? -18.846 1.610 0.045 1.00 59.09 121 GLU A O 1
ATOM 999 N N . VAL A 1 122 ? -20.540 1.445 1.492 1.00 54.47 122 VAL A N 1
ATOM 1000 C CA . VAL A 1 122 ? -20.391 -0.006 1.663 1.00 54.47 122 VAL A CA 1
ATOM 1001 C C . VAL A 1 122 ? -21.249 -0.742 0.638 1.00 54.47 122 VAL A C 1
ATOM 1003 O O . VAL A 1 122 ? -22.458 -0.893 0.815 1.00 54.47 122 VAL A O 1
ATOM 1006 N N . ASP A 1 123 ? -20.613 -1.277 -0.401 1.00 55.06 123 ASP A N 1
ATOM 1007 C CA . ASP A 1 123 ? -21.217 -2.312 -1.239 1.00 55.06 123 ASP A CA 1
ATOM 1008 C C . ASP A 1 123 ? -21.382 -3.600 -0.416 1.00 55.06 123 ASP A C 1
ATOM 1010 O O . ASP A 1 123 ? -20.404 -4.249 -0.034 1.00 55.06 123 ASP A O 1
ATOM 1014 N N . GLY A 1 124 ? -22.627 -4.022 -0.172 1.00 54.56 124 GLY A N 1
ATOM 1015 C CA . GLY A 1 124 ? -22.969 -5.180 0.673 1.00 54.56 124 GLY A CA 1
ATOM 1016 C C . GLY A 1 124 ? -22.410 -6.546 0.231 1.00 54.56 124 GLY A C 1
ATOM 1017 O O . GLY A 1 124 ? -22.620 -7.538 0.923 1.00 54.56 124 GLY A O 1
ATOM 1018 N N . ASN A 1 125 ? -21.686 -6.612 -0.891 1.00 55.25 125 ASN A N 1
ATOM 1019 C CA . ASN A 1 125 ? -21.077 -7.828 -1.441 1.00 55.25 125 ASN A CA 1
ATOM 1020 C C . ASN A 1 125 ? -19.561 -7.951 -1.193 1.00 55.25 125 ASN A C 1
ATOM 1022 O O . ASN A 1 125 ? -18.949 -8.930 -1.632 1.00 55.25 125 ASN A O 1
ATOM 1026 N N . PHE A 1 126 ? -18.917 -6.990 -0.522 1.00 48.50 126 PHE A N 1
ATOM 1027 C CA . PHE A 1 126 ? -17.474 -7.056 -0.280 1.00 48.50 126 PHE A CA 1
ATOM 1028 C C . PHE A 1 126 ? -17.147 -7.915 0.954 1.00 48.50 126 PHE A C 1
ATOM 1030 O O . PHE A 1 126 ? -17.142 -7.436 2.083 1.00 48.50 126 PHE A O 1
ATOM 1037 N N . GLY A 1 127 ? -16.903 -9.214 0.733 1.00 52.09 127 GLY A N 1
ATOM 1038 C CA . GLY A 1 127 ? -16.448 -10.155 1.772 1.00 52.09 127 GLY A CA 1
ATOM 1039 C C . GLY A 1 127 ? -17.124 -11.529 1.775 1.00 52.09 127 GLY A C 1
ATOM 1040 O O . GLY A 1 127 ? -16.736 -12.387 2.560 1.00 52.09 127 GLY A O 1
ATOM 1041 N N . GLN A 1 128 ? -18.113 -11.767 0.908 1.00 35.06 128 GLN A N 1
ATOM 1042 C CA . GLN A 1 128 ? -18.813 -13.054 0.833 1.00 35.06 128 GLN A CA 1
ATOM 1043 C C . GLN A 1 128 ? -18.329 -13.885 -0.362 1.00 35.06 128 GLN A C 1
ATOM 1045 O O . GLN A 1 128 ? -18.954 -13.871 -1.420 1.00 35.06 128 GLN A O 1
ATOM 1050 N N . LYS A 1 129 ? -17.207 -14.593 -0.207 1.00 37.28 129 LYS A N 1
ATOM 1051 C CA . LYS A 1 129 ? -16.869 -15.789 -0.995 1.00 37.28 129 LYS A CA 1
ATOM 1052 C C . LYS A 1 129 ? -16.076 -16.772 -0.149 1.00 37.28 129 LYS A C 1
ATOM 1054 O O . LYS A 1 129 ? -15.181 -16.309 0.592 1.00 37.28 129 LYS A O 1
#

InterPro domains:
  IPR025533 Protein of unknown function DUF4419 [PF14388] (19-119)
  IPR025533 Protein of unknown function DUF4419 [PTHR31252] (18-126)

Radius of gyration: 21.4 Å; chains: 1; bounding box: 75×39×35 Å

Organism: NCBI:txid658196

Secondary structure (DSSP, 8-state):
-HHHHHHHHHHHHHHHHHHHHHHHHHHHHHHHHHS---TT--HHHHHHHHHHHHHHHH--S----------------S-HHHHHHHHHHHHHHHTT--S-HHHHHHHHHHHHHHHHHHTT---TTTT--